Protein AF-A0A498G4R2-F1 (afdb_monomer)

Nearest PDB structures (foldseek):
  8hhl-assembly1_A  TM=4.299E-01  e=2.706E-01  Mycolicibacterium mucogenicum
  7o3x-assembly1_F-2  TM=3.877E-01  e=6.042E+00  Synechocystis sp. PCC 6803 substr. Kazusa

Sequence (122 aa):
MQEAFELWEEEYTLDALTNLSSSQIESQKAEFEAEVQALLAEHRPGRLVAERPALAQVYGKPPYTAEEWERAREQIRTEAKKVRFRFNQAAGIIAEEETNAKREWMSNLVESLPTPEINIGL

Solvent-accessible surface area (back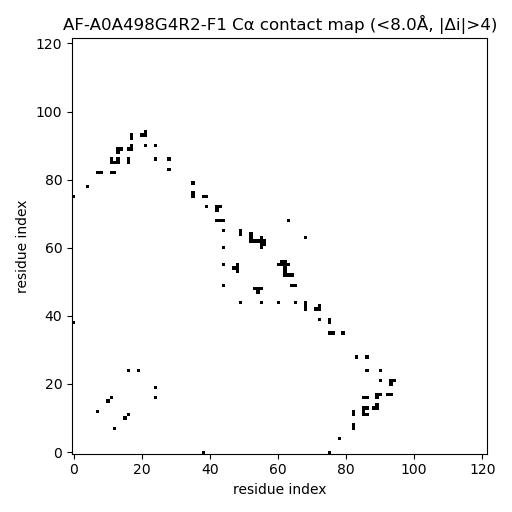bone atoms only — not comparable to full-atom values): 6938 Å² total; per-residue (Å²): 109,69,67,57,51,53,48,46,60,67,64,52,30,51,68,62,46,51,76,43,52,76,70,50,46,54,52,52,51,52,52,51,51,50,52,54,50,52,55,48,56,71,51,45,70,55,74,67,26,62,79,34,35,89,48,12,64,82,71,79,38,78,67,50,52,70,66,52,37,52,50,54,44,50,50,52,53,54,56,50,48,57,44,52,49,30,55,55,50,21,52,52,53,48,54,51,50,56,51,48,53,53,51,51,53,52,51,54,51,60,70,69,50,80,77,79,82,78,78,76,80,129

Foldseek 3Di:
DVVVLVVLCVCLALVNLLVDALVVLVVVLVVLVVVLVVQLVLLDCPPVCQVPLVCQVVVVHHSDHPVVSVVSNVVSVVSSVVSVVSSVVSSVVNVVVVVVVVVVVVVVVVVPDDDPPPPPDD

Structure (mmCIF, N/CA/C/O backbone):
data_AF-A0A498G4R2-F1
#
_entry.id   AF-A0A498G4R2-F1
#
loop_
_atom_site.group_PDB
_atom_site.id
_atom_site.type_symbol
_atom_site.label_atom_id
_atom_site.label_alt_id
_atom_site.label_comp_id
_atom_site.label_asym_id
_atom_site.label_entity_id
_atom_site.label_seq_id
_atom_site.pdbx_PDB_ins_code
_atom_site.Cartn_x
_atom_site.Cartn_y
_atom_site.Cartn_z
_atom_site.occupancy
_atom_site.B_iso_or_equiv
_atom_site.auth_seq_id
_atom_site.auth_comp_id
_atom_site.auth_asym_id
_atom_site.auth_atom_id
_atom_site.pdbx_PDB_model_num
ATOM 1 N N . MET A 1 1 ? 0.826 1.105 -15.412 1.00 88.62 1 MET A N 1
ATOM 2 C CA . MET A 1 1 ? 1.245 1.941 -14.258 1.00 88.62 1 MET A CA 1
ATOM 3 C C . MET A 1 1 ? 0.135 2.889 -13.839 1.00 88.62 1 MET A C 1
ATOM 5 O O . MET A 1 1 ? -0.316 2.757 -12.717 1.00 88.62 1 MET A O 1
ATOM 9 N N . GLN A 1 2 ? -0.320 3.797 -14.707 1.00 90.25 2 GLN A N 1
ATOM 10 C CA . GLN A 1 2 ? -1.379 4.749 -14.351 1.00 90.25 2 GLN A CA 1
ATOM 11 C C . GLN A 1 2 ? -2.694 4.058 -13.960 1.00 90.25 2 GLN A C 1
ATOM 13 O O . GLN A 1 2 ? -3.235 4.368 -12.911 1.00 90.25 2 GLN A O 1
ATOM 18 N N . GLU A 1 3 ? -3.093 3.021 -14.700 1.00 92.44 3 GLU A N 1
ATOM 19 C CA . GLU A 1 3 ? -4.228 2.153 -14.338 1.00 92.44 3 GLU A CA 1
ATOM 20 C C . GLU A 1 3 ? -4.088 1.535 -12.936 1.00 92.44 3 GLU A C 1
ATOM 22 O O . GLU A 1 3 ? -5.057 1.463 -12.195 1.00 92.44 3 GLU A O 1
ATOM 27 N N . ALA A 1 4 ? -2.876 1.128 -12.534 1.00 92.38 4 ALA A N 1
ATOM 28 C CA . ALA A 1 4 ? -2.649 0.577 -11.196 1.00 92.38 4 ALA A CA 1
ATOM 29 C C . ALA A 1 4 ? -2.818 1.649 -10.109 1.00 92.38 4 ALA A C 1
ATOM 31 O O . ALA A 1 4 ? -3.309 1.358 -9.028 1.00 92.38 4 ALA A O 1
ATOM 32 N N . PHE A 1 5 ? -2.431 2.895 -10.393 1.00 95.38 5 PHE A N 1
ATOM 33 C CA . PHE A 1 5 ? -2.622 3.999 -9.454 1.00 95.38 5 PHE A CA 1
ATOM 34 C C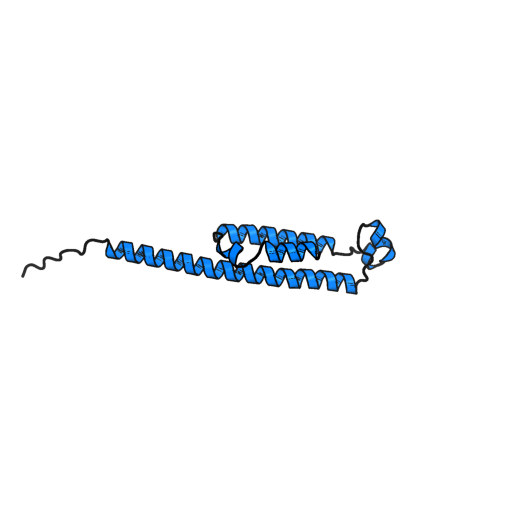 . PHE A 1 5 ? -4.096 4.376 -9.318 1.00 95.38 5 PHE A C 1
ATOM 36 O O . PHE A 1 5 ? -4.551 4.594 -8.201 1.00 95.38 5 PHE A O 1
ATOM 43 N N . GLU A 1 6 ? -4.833 4.411 -10.428 1.00 95.56 6 GLU A N 1
ATOM 44 C CA . GLU A 1 6 ? -6.281 4.650 -10.433 1.00 95.56 6 GLU A CA 1
ATOM 45 C C . GLU A 1 6 ? -7.006 3.562 -9.634 1.00 95.56 6 GLU A C 1
ATOM 47 O O . GLU A 1 6 ? -7.759 3.878 -8.715 1.00 95.56 6 GLU A O 1
ATOM 52 N N . LEU A 1 7 ? -6.670 2.292 -9.877 1.00 95.69 7 LEU A N 1
ATOM 53 C CA . LEU A 1 7 ? -7.209 1.165 -9.118 1.00 95.69 7 LEU A CA 1
ATOM 54 C C . LEU A 1 7 ? -6.925 1.303 -7.614 1.00 95.69 7 LEU A C 1
ATOM 56 O O . LEU A 1 7 ? -7.822 1.159 -6.792 1.00 95.69 7 LEU A O 1
ATOM 60 N N . TRP A 1 8 ? -5.698 1.665 -7.233 1.00 96.56 8 TRP A N 1
ATOM 61 C CA . TRP A 1 8 ? -5.357 1.886 -5.828 1.00 96.56 8 TRP A CA 1
ATOM 62 C C . TRP A 1 8 ? -6.107 3.060 -5.185 1.00 96.56 8 TRP A C 1
ATOM 64 O O . TRP A 1 8 ? -6.350 3.047 -3.975 1.00 96.56 8 TRP A O 1
ATOM 74 N N . GLU A 1 9 ? -6.424 4.106 -5.949 1.00 94.62 9 GLU A N 1
ATOM 75 C CA . GLU A 1 9 ? -7.225 5.230 -5.461 1.00 94.62 9 GLU A CA 1
ATOM 76 C C . GLU A 1 9 ? -8.697 4.861 -5.272 1.00 94.62 9 GLU A C 1
ATOM 78 O O . GLU A 1 9 ? -9.311 5.364 -4.330 1.00 94.62 9 GLU A O 1
ATOM 83 N N . GLU A 1 10 ? -9.231 3.972 -6.107 1.00 95.19 10 GLU A N 1
ATOM 84 C CA . GLU A 1 10 ? -10.612 3.490 -6.030 1.00 95.19 10 GLU A CA 1
ATOM 85 C C . GLU A 1 10 ? -10.805 2.407 -4.958 1.00 95.19 10 GLU A C 1
ATOM 87 O O . GLU A 1 10 ? -11.758 2.467 -4.180 1.00 95.19 10 GLU A O 1
ATOM 92 N N . GLU A 1 11 ? -9.898 1.433 -4.881 1.00 94.19 11 GLU A N 1
ATOM 93 C CA . GLU A 1 11 ? -10.040 0.269 -4.001 1.00 94.19 11 GLU A CA 1
ATOM 94 C C . GLU A 1 11 ? -9.633 0.574 -2.557 1.00 94.19 11 GLU A C 1
ATOM 96 O O . GLU A 1 11 ? -10.348 0.234 -1.614 1.00 94.19 11 GLU A O 1
ATOM 101 N N . TYR A 1 12 ? -8.511 1.273 -2.360 1.00 96.00 12 TYR A N 1
ATOM 102 C CA . TYR A 1 12 ? -7.957 1.540 -1.029 1.00 96.00 12 TYR A CA 1
ATOM 103 C C . TYR A 1 12 ? -8.338 2.929 -0.514 1.00 96.00 12 TYR A C 1
ATOM 105 O O . TYR A 1 12 ? -7.496 3.702 -0.031 1.00 96.00 12 TYR A O 1
ATOM 113 N N . THR A 1 13 ? -9.620 3.272 -0.631 1.00 97.12 13 THR A N 1
ATOM 114 C CA . THR A 1 13 ? -10.166 4.473 0.008 1.00 97.12 13 THR A CA 1
ATOM 115 C C . THR A 1 13 ? -10.206 4.297 1.522 1.00 97.12 13 THR A C 1
ATOM 117 O O . THR A 1 13 ? -10.309 3.185 2.035 1.00 97.12 13 THR A O 1
ATOM 120 N N . LEU A 1 14 ? -10.124 5.405 2.266 1.00 96.25 14 LEU A N 1
ATOM 121 C CA . LEU A 1 14 ? -10.215 5.339 3.727 1.00 96.25 14 LEU A CA 1
ATOM 122 C C . LEU A 1 14 ? -11.534 4.689 4.170 1.00 96.25 14 LEU A C 1
ATOM 124 O O . LEU A 1 14 ? -11.500 3.834 5.042 1.00 96.25 14 LEU A O 1
ATOM 128 N N . ASP A 1 15 ? -12.646 5.049 3.523 1.00 95.50 15 ASP A N 1
ATOM 129 C CA . ASP A 1 15 ? -13.984 4.525 3.816 1.00 95.50 15 ASP A CA 1
ATOM 130 C C . ASP A 1 15 ? -14.082 3.009 3.588 1.00 95.50 15 ASP A C 1
ATOM 132 O O . ASP A 1 15 ? -14.516 2.267 4.471 1.00 95.50 15 ASP A O 1
ATOM 136 N N . ALA A 1 16 ? -13.593 2.521 2.441 1.00 95.25 16 ALA A N 1
ATOM 137 C CA . ALA A 1 16 ? -13.551 1.089 2.158 1.00 95.25 16 ALA A CA 1
ATOM 138 C C . ALA A 1 16 ? -12.729 0.331 3.208 1.00 95.25 16 ALA A C 1
ATOM 140 O O . ALA A 1 16 ? -13.153 -0.723 3.676 1.00 95.25 16 ALA A O 1
ATOM 141 N N . LEU A 1 17 ? -11.589 0.893 3.618 1.00 96.31 17 LEU A N 1
ATOM 142 C CA . LEU A 1 17 ? -10.709 0.278 4.607 1.00 96.31 17 LEU A CA 1
ATOM 143 C C . LEU A 1 17 ? -11.299 0.298 6.022 1.00 96.31 17 LEU A C 1
ATOM 145 O O . LEU A 1 17 ? -11.136 -0.678 6.745 1.00 96.31 17 LEU A O 1
ATOM 149 N N . THR A 1 18 ? -11.998 1.361 6.428 1.00 95.50 18 THR A N 1
ATOM 150 C CA . THR A 1 18 ? -12.634 1.442 7.756 1.00 95.50 18 THR A CA 1
ATOM 151 C C . THR A 1 18 ? -13.828 0.503 7.916 1.00 95.50 18 THR A C 1
ATOM 153 O O . THR A 1 18 ? -14.195 0.182 9.038 1.00 95.50 18 THR A O 1
ATOM 156 N N . ASN A 1 19 ? -14.406 0.016 6.816 1.00 94.88 19 ASN A N 1
ATOM 157 C CA . ASN A 1 19 ? -15.476 -0.986 6.847 1.00 94.88 19 ASN A CA 1
ATOM 158 C C . ASN A 1 19 ? -14.968 -2.424 7.076 1.00 94.88 19 ASN A C 1
ATOM 160 O O . ASN A 1 19 ? -15.769 -3.356 7.179 1.00 94.88 19 ASN A O 1
ATOM 164 N N . LEU A 1 20 ? -13.650 -2.628 7.123 1.00 94.06 20 LEU A N 1
ATOM 165 C CA . LEU A 1 20 ? -13.019 -3.929 7.327 1.00 94.06 20 LEU A CA 1
ATOM 166 C C . LEU A 1 20 ? -12.685 -4.160 8.803 1.00 94.06 20 LEU A C 1
ATOM 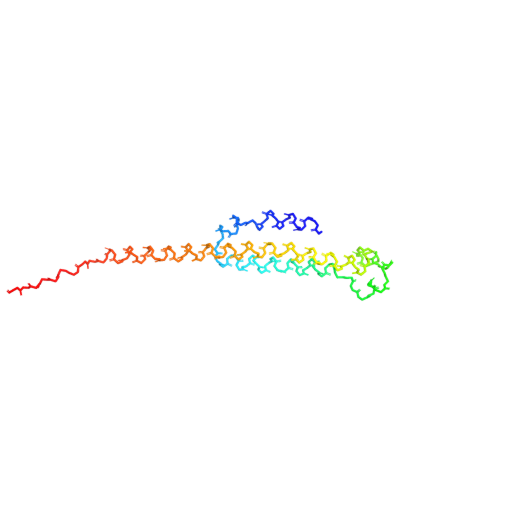168 O O . LEU A 1 20 ? -12.478 -3.226 9.569 1.00 94.06 20 LEU A O 1
ATOM 172 N N . SER A 1 21 ? -12.560 -5.424 9.206 1.00 93.94 21 SER A N 1
ATOM 173 C CA . SER A 1 21 ? -11.969 -5.760 10.503 1.00 93.94 21 SER A CA 1
ATOM 174 C C . SER A 1 21 ? -10.457 -5.511 10.518 1.00 93.94 21 SER A C 1
ATOM 176 O O . SER A 1 21 ? -9.791 -5.523 9.478 1.00 93.94 21 SER A O 1
ATOM 178 N N . SER A 1 22 ? -9.880 -5.413 11.719 1.00 92.12 22 SER A N 1
ATOM 179 C CA . SER A 1 22 ? -8.426 -5.322 11.911 1.00 92.12 22 SER A CA 1
ATOM 180 C C . SER A 1 22 ? -7.647 -6.419 11.160 1.00 92.12 22 SER A C 1
ATOM 182 O O . SER A 1 22 ? -6.646 -6.137 10.504 1.00 92.12 22 SER A O 1
ATOM 184 N N . SER A 1 23 ? -8.129 -7.668 11.176 1.00 93.12 23 SER A N 1
ATOM 185 C CA . SER A 1 23 ? -7.479 -8.779 10.463 1.00 93.12 23 SER A CA 1
ATOM 186 C C . SER A 1 23 ? -7.616 -8.686 8.940 1.00 93.12 23 SER A C 1
ATOM 188 O O . SER A 1 23 ? -6.693 -9.051 8.211 1.00 93.12 23 SER A O 1
ATOM 190 N N . GLN A 1 24 ? -8.748 -8.185 8.442 1.00 95.94 24 GLN A N 1
ATOM 191 C CA . GLN A 1 24 ? -8.962 -7.962 7.012 1.00 95.94 24 GLN A CA 1
ATOM 192 C C . GLN A 1 24 ? -8.068 -6.837 6.483 1.00 95.94 24 GLN A C 1
ATOM 194 O O . GLN A 1 24 ? -7.510 -6.975 5.395 1.00 95.94 24 GLN A O 1
ATOM 199 N N . ILE A 1 25 ? -7.863 -5.777 7.270 1.00 95.00 25 ILE A N 1
ATOM 200 C CA . ILE A 1 25 ? -6.901 -4.714 6.957 1.00 95.00 25 ILE A CA 1
ATOM 201 C C . ILE A 1 25 ? -5.490 -5.270 6.800 1.00 95.00 25 ILE A C 1
ATOM 203 O O . ILE A 1 25 ? -4.802 -4.925 5.841 1.00 95.00 25 ILE A O 1
ATOM 207 N N . GLU A 1 26 ? -5.038 -6.121 7.723 1.00 94.38 26 GLU A N 1
ATOM 208 C CA . GLU A 1 26 ? -3.698 -6.711 7.640 1.00 94.38 26 GLU A CA 1
ATOM 209 C C . GLU A 1 26 ? -3.535 -7.577 6.386 1.00 94.38 26 GLU A C 1
ATOM 211 O O . GLU A 1 26 ? -2.516 -7.470 5.700 1.00 94.38 26 GLU A O 1
ATOM 216 N N . SER A 1 27 ? -4.552 -8.380 6.056 1.00 96.56 27 SER A N 1
ATOM 217 C CA . SER A 1 27 ? -4.559 -9.203 4.841 1.00 96.56 27 SER A CA 1
ATOM 218 C C . SER A 1 27 ? -4.493 -8.345 3.578 1.00 96.56 27 SER A C 1
ATOM 220 O O . SER A 1 27 ? -3.600 -8.541 2.755 1.00 96.56 27 SER A O 1
ATOM 222 N N . GLN A 1 28 ? -5.372 -7.346 3.446 1.00 96.19 28 GLN A N 1
ATOM 223 C CA . GLN A 1 28 ? -5.371 -6.459 2.279 1.00 96.19 28 GLN A CA 1
ATOM 224 C C . GLN A 1 28 ? -4.083 -5.649 2.165 1.00 96.19 28 GLN A C 1
ATOM 226 O O . GLN A 1 28 ? -3.572 -5.444 1.069 1.00 96.19 28 GLN A O 1
ATOM 231 N N . LYS A 1 29 ? -3.511 -5.213 3.290 1.00 96.88 29 LYS A N 1
ATOM 232 C CA . LYS A 1 29 ? -2.218 -4.529 3.287 1.00 96.88 29 LYS A CA 1
ATOM 233 C C . LYS A 1 29 ? -1.116 -5.440 2.746 1.00 96.88 29 LYS A C 1
ATOM 235 O O . LYS A 1 29 ? -0.254 -4.965 2.014 1.00 96.88 29 LYS A O 1
ATOM 240 N N . ALA A 1 30 ? -1.125 -6.728 3.087 1.00 97.38 30 ALA A N 1
ATOM 241 C CA . ALA A 1 30 ? -0.153 -7.683 2.560 1.00 97.38 30 ALA A CA 1
ATOM 242 C C . ALA A 1 30 ? -0.321 -7.911 1.046 1.00 97.38 30 ALA A C 1
ATOM 244 O O . ALA A 1 30 ? 0.680 -7.944 0.328 1.00 97.38 30 ALA A O 1
ATOM 245 N N . GLU A 1 31 ? -1.561 -8.022 0.565 1.00 96.69 31 GLU A N 1
ATOM 246 C CA . GLU A 1 31 ? -1.885 -8.124 -0.866 1.00 96.69 31 GLU A CA 1
ATOM 247 C C . GLU A 1 31 ? -1.411 -6.883 -1.631 1.00 96.69 31 GLU A C 1
ATOM 249 O O . GLU A 1 31 ? -0.632 -6.996 -2.579 1.00 96.69 31 GLU A O 1
ATOM 254 N N . PHE A 1 32 ? -1.752 -5.696 -1.130 1.00 97.81 32 PHE A N 1
ATOM 255 C CA . PHE A 1 32 ? -1.301 -4.424 -1.678 1.00 97.81 32 PHE A CA 1
ATOM 256 C C . PHE A 1 32 ? 0.233 -4.325 -1.756 1.00 97.81 32 PHE A C 1
ATOM 258 O O . PHE A 1 32 ? 0.799 -3.917 -2.770 1.00 97.81 32 PHE A O 1
ATOM 265 N N . GLU A 1 33 ? 0.957 -4.724 -0.705 1.00 97.94 33 GLU A N 1
ATOM 266 C CA . GLU A 1 33 ? 2.424 -4.717 -0.740 1.00 97.94 33 GLU A CA 1
ATOM 267 C C . GLU A 1 33 ? 2.982 -5.684 -1.795 1.00 97.94 33 GLU A C 1
ATOM 269 O O . GLU A 1 33 ? 3.994 -5.376 -2.432 1.00 97.94 33 GLU A O 1
ATOM 274 N N . ALA A 1 34 ? 2.329 -6.826 -2.024 1.00 97.19 34 ALA A N 1
ATOM 275 C CA . ALA A 1 34 ? 2.712 -7.748 -3.088 1.00 97.19 34 ALA A CA 1
ATOM 276 C C . ALA A 1 34 ? 2.517 -7.121 -4.480 1.00 97.19 34 ALA A C 1
ATOM 278 O O . ALA A 1 34 ? 3.413 -7.231 -5.323 1.00 97.19 34 ALA A O 1
ATOM 279 N N . GLU A 1 35 ? 1.417 -6.397 -4.704 1.00 96.44 35 GLU A N 1
ATOM 280 C CA . GLU A 1 35 ? 1.177 -5.642 -5.942 1.00 96.44 35 GLU A CA 1
ATOM 281 C C . GLU A 1 35 ? 2.237 -4.565 -6.175 1.00 96.44 35 GLU A C 1
ATOM 283 O O . GLU A 1 35 ? 2.802 -4.464 -7.268 1.00 96.44 35 GLU A O 1
ATOM 288 N N . VAL A 1 36 ? 2.583 -3.798 -5.135 1.00 97.19 36 VAL A N 1
ATOM 289 C CA . VAL A 1 36 ? 3.648 -2.788 -5.203 1.00 97.19 36 VAL A CA 1
ATOM 290 C C . VAL A 1 36 ? 4.976 -3.431 -5.609 1.00 97.19 36 VAL A C 1
ATOM 292 O O . VAL A 1 36 ? 5.688 -2.895 -6.463 1.00 97.19 36 VAL A O 1
ATOM 295 N N . GLN A 1 37 ? 5.330 -4.584 -5.029 1.00 96.06 37 GLN A N 1
ATOM 296 C CA . GLN A 1 37 ? 6.561 -5.293 -5.393 1.00 96.06 37 GLN A CA 1
ATOM 297 C C . GLN A 1 37 ? 6.528 -5.816 -6.829 1.00 96.06 37 GLN A C 1
ATOM 299 O O . GLN A 1 37 ? 7.534 -5.700 -7.537 1.00 96.06 37 GLN A O 1
ATOM 304 N N . ALA A 1 38 ? 5.393 -6.353 -7.279 1.00 94.12 38 ALA A N 1
ATOM 305 C CA . ALA A 1 38 ? 5.221 -6.809 -8.652 1.00 94.12 38 ALA A CA 1
ATOM 306 C C . ALA A 1 38 ? 5.402 -5.648 -9.644 1.00 94.12 38 ALA A C 1
ATOM 308 O O . ALA A 1 38 ? 6.203 -5.751 -10.579 1.00 94.12 38 ALA A O 1
ATOM 309 N N . LEU A 1 39 ? 4.765 -4.505 -9.378 1.00 94.00 39 LEU A N 1
ATOM 310 C CA . LEU A 1 39 ? 4.862 -3.316 -10.220 1.00 94.00 39 LEU A CA 1
ATOM 311 C C . LEU A 1 39 ? 6.290 -2.745 -10.241 1.00 94.00 39 LEU A C 1
ATOM 313 O O . LEU A 1 39 ? 6.805 -2.375 -11.298 1.00 94.00 39 LEU A O 1
ATOM 317 N N . LEU A 1 40 ? 6.988 -2.729 -9.100 1.00 93.38 40 LEU A N 1
ATOM 318 C CA . LEU A 1 40 ? 8.401 -2.332 -9.030 1.00 93.38 40 LEU A CA 1
ATOM 319 C C . LEU A 1 40 ? 9.327 -3.291 -9.792 1.00 93.38 40 LEU A C 1
ATOM 321 O O . LEU A 1 40 ? 10.327 -2.847 -10.362 1.00 93.38 40 LEU A O 1
ATOM 325 N N . ALA A 1 41 ? 9.032 -4.591 -9.789 1.00 89.81 41 ALA A N 1
ATOM 326 C CA . ALA A 1 41 ? 9.804 -5.590 -10.522 1.00 89.81 41 ALA A CA 1
ATOM 327 C C . ALA A 1 41 ? 9.612 -5.452 -12.040 1.00 89.81 41 ALA A C 1
ATOM 329 O O . ALA A 1 41 ? 10.589 -5.517 -12.796 1.00 89.81 41 ALA A O 1
ATOM 330 N N . GLU A 1 42 ? 8.384 -5.185 -12.485 1.00 87.44 42 GLU A N 1
ATOM 331 C CA . GLU A 1 42 ? 8.083 -4.847 -13.876 1.00 87.44 42 GLU A CA 1
ATOM 332 C C . GLU A 1 42 ? 8.878 -3.608 -14.316 1.00 87.44 42 GLU A C 1
ATOM 334 O O . GLU A 1 42 ? 9.527 -3.617 -15.369 1.00 87.44 42 GLU A O 1
ATOM 339 N N . HIS A 1 43 ? 8.956 -2.605 -13.435 1.00 87.50 43 HIS A N 1
ATOM 340 C CA . HIS A 1 43 ? 9.662 -1.345 -13.669 1.00 87.50 43 HIS A CA 1
ATOM 341 C C . HIS A 1 43 ? 11.150 -1.369 -13.288 1.00 87.50 43 HIS A C 1
ATOM 343 O O . HIS A 1 43 ? 11.781 -0.335 -13.059 1.00 87.50 43 HIS A O 1
ATOM 349 N N . ARG A 1 44 ? 11.745 -2.564 -13.242 1.00 84.31 44 ARG A N 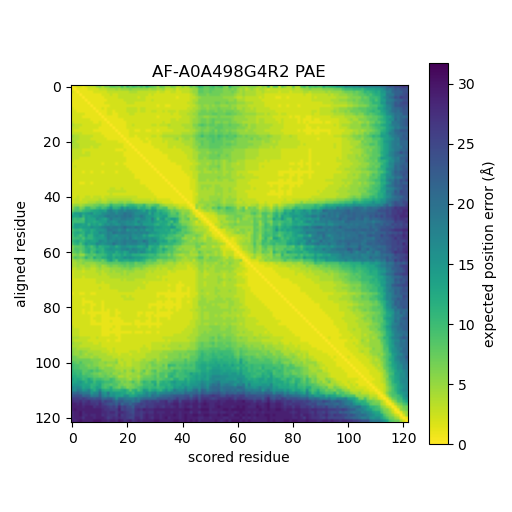1
ATOM 350 C CA . ARG A 1 44 ? 13.189 -2.748 -13.102 1.00 84.31 44 ARG A CA 1
ATOM 351 C C . ARG A 1 44 ? 13.800 -3.004 -14.483 1.00 84.31 44 ARG A C 1
ATOM 353 O O . ARG A 1 44 ? 13.438 -4.006 -15.096 1.00 84.31 44 ARG A O 1
ATOM 360 N N . PRO A 1 45 ? 14.765 -2.204 -14.969 1.00 73.75 45 PRO A N 1
ATOM 361 C CA . PRO A 1 45 ? 15.352 -2.414 -16.296 1.00 73.75 45 PRO A CA 1
ATOM 362 C C . PRO A 1 45 ? 15.989 -3.804 -16.453 1.00 73.75 45 PRO A C 1
ATOM 364 O O . PRO A 1 45 ? 15.884 -4.435 -17.498 1.00 73.75 45 PRO A O 1
ATOM 367 N N . GLY A 1 46 ? 16.619 -4.325 -15.396 1.00 74.00 46 GLY A N 1
ATOM 368 C CA . GLY A 1 46 ? 17.541 -5.457 -15.520 1.00 74.00 46 GLY A CA 1
ATOM 369 C C . GLY A 1 46 ? 18.876 -5.004 -16.126 1.00 74.00 46 GLY A C 1
ATOM 370 O O . GLY A 1 46 ? 18.953 -3.971 -16.789 1.00 74.00 46 GLY A O 1
ATOM 371 N N . ARG A 1 47 ? 19.963 -5.745 -15.865 1.00 71.25 47 ARG A N 1
ATOM 372 C CA . ARG A 1 47 ? 21.328 -5.266 -16.167 1.00 71.25 47 ARG A CA 1
ATOM 373 C C . ARG A 1 47 ? 21.541 -4.966 -17.658 1.00 71.25 47 ARG A C 1
ATOM 375 O O . ARG A 1 47 ? 22.087 -3.928 -18.003 1.00 71.25 47 ARG A O 1
ATOM 382 N N . LEU A 1 48 ? 21.048 -5.843 -18.534 1.00 67.38 48 LEU A N 1
ATOM 383 C CA . LEU A 1 48 ? 21.238 -5.731 -19.985 1.00 67.38 48 LEU A CA 1
ATOM 384 C C . LEU A 1 48 ? 20.474 -4.558 -20.615 1.00 67.38 48 LEU A C 1
ATOM 386 O O 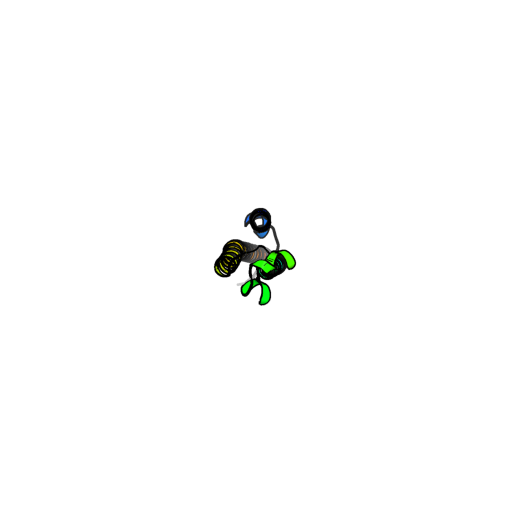. LEU A 1 48 ? 21.010 -3.902 -21.503 1.00 67.38 48 LEU A O 1
ATOM 390 N N . VAL A 1 49 ? 19.251 -4.272 -20.159 1.00 73.81 49 VAL A N 1
ATOM 391 C CA . VAL A 1 49 ? 18.453 -3.147 -20.678 1.00 73.81 49 VAL A CA 1
ATOM 392 C C . VAL A 1 49 ? 18.980 -1.816 -20.146 1.00 73.81 49 VAL A C 1
ATOM 394 O O . VAL A 1 49 ? 19.015 -0.843 -20.890 1.00 73.81 49 VAL A O 1
ATOM 397 N N . ALA A 1 50 ? 19.461 -1.781 -18.897 1.00 70.56 50 ALA A N 1
ATOM 398 C CA . ALA A 1 50 ? 20.089 -0.588 -18.329 1.00 70.56 50 ALA A CA 1
ATOM 399 C C . ALA A 1 50 ? 21.361 -0.177 -19.095 1.00 70.56 50 ALA A C 1
ATOM 401 O O . ALA A 1 50 ? 21.590 1.007 -19.317 1.00 70.56 50 ALA A O 1
ATOM 402 N N . GLU A 1 51 ? 22.173 -1.151 -19.522 1.00 71.75 51 GLU A N 1
ATOM 403 C CA . GLU A 1 51 ? 23.404 -0.911 -20.292 1.00 71.75 51 GLU A CA 1
ATOM 404 C C . GLU A 1 51 ? 23.135 -0.658 -21.785 1.00 71.75 51 GLU A C 1
ATOM 406 O O . GLU A 1 51 ? 23.957 -0.047 -22.470 1.00 71.75 51 GLU A O 1
ATOM 411 N N . ARG A 1 52 ? 22.006 -1.148 -22.317 1.00 76.06 52 ARG A N 1
ATOM 412 C CA . ARG A 1 52 ? 21.638 -1.045 -23.737 1.00 76.06 52 ARG A CA 1
ATOM 413 C C . ARG A 1 52 ? 20.127 -0.813 -23.896 1.00 76.06 52 ARG A C 1
ATOM 415 O O . ARG A 1 52 ? 19.405 -1.761 -24.215 1.00 76.06 52 ARG A O 1
ATOM 422 N N . PRO A 1 53 ? 19.641 0.436 -23.762 1.00 72.38 53 PRO A N 1
ATOM 423 C CA . PRO A 1 53 ? 18.212 0.766 -23.847 1.00 72.38 53 PRO A CA 1
ATOM 424 C C . PRO A 1 53 ? 17.542 0.322 -25.154 1.00 72.38 53 PRO A C 1
ATOM 426 O O . PRO A 1 53 ? 16.373 -0.050 -25.160 1.00 72.38 53 PRO A O 1
ATOM 429 N N . ALA A 1 54 ? 18.302 0.260 -26.254 1.00 76.44 54 ALA A N 1
ATOM 430 C CA . ALA A 1 54 ? 17.833 -0.252 -27.543 1.00 76.44 54 ALA A CA 1
ATOM 431 C C . ALA A 1 54 ? 17.349 -1.717 -27.493 1.00 76.44 54 ALA A C 1
ATOM 433 O O . ALA A 1 54 ? 16.601 -2.146 -28.365 1.00 76.44 54 ALA A O 1
ATOM 434 N N . LEU A 1 55 ? 17.755 -2.492 -26.479 1.00 78.25 55 LEU A N 1
ATOM 435 C CA . LEU A 1 55 ? 17.301 -3.868 -26.281 1.00 78.25 55 LEU A CA 1
ATOM 436 C C . LEU A 1 55 ? 16.003 -3.966 -25.471 1.00 78.25 55 LEU A C 1
ATOM 438 O O . LEU A 1 55 ? 15.450 -5.057 -25.389 1.00 78.25 55 LEU A O 1
ATOM 442 N N . ALA A 1 56 ? 15.490 -2.876 -24.889 1.00 77.56 56 ALA A N 1
ATOM 443 C CA . ALA A 1 56 ? 14.306 -2.912 -24.025 1.00 77.56 56 ALA A CA 1
ATOM 444 C C . ALA A 1 56 ? 13.094 -3.563 -24.709 1.00 77.56 56 ALA A C 1
ATOM 446 O O . ALA A 1 56 ? 12.427 -4.412 -24.118 1.00 77.56 56 ALA A O 1
ATOM 447 N N . GLN A 1 57 ? 12.891 -3.247 -25.991 1.00 74.44 57 GLN A N 1
ATOM 448 C CA . GLN A 1 57 ? 11.791 -3.766 -26.803 1.00 74.44 57 GLN A CA 1
ATOM 449 C C . GLN A 1 57 ? 11.837 -5.297 -26.957 1.00 74.44 57 GLN A C 1
ATOM 451 O O . GLN A 1 57 ? 10.796 -5.945 -26.950 1.00 74.44 57 GLN A O 1
ATOM 456 N N . VAL A 1 58 ? 13.039 -5.886 -27.015 1.00 79.62 58 VAL A N 1
ATOM 457 C CA . VAL A 1 58 ? 13.242 -7.347 -27.092 1.00 79.62 58 VAL A CA 1
ATOM 458 C C . VAL A 1 58 ? 12.816 -8.041 -25.795 1.00 79.62 58 VAL A C 1
ATOM 460 O O . VAL A 1 58 ? 12.375 -9.184 -25.820 1.00 79.62 58 VAL A O 1
ATOM 463 N N . TYR A 1 59 ? 12.913 -7.342 -24.663 1.00 76.56 59 TYR A N 1
ATOM 464 C CA . TYR A 1 59 ? 12.552 -7.855 -23.339 1.00 76.56 59 TYR A CA 1
ATOM 465 C C . TYR A 1 59 ? 11.158 -7.406 -22.877 1.00 76.56 59 TYR A C 1
ATOM 467 O O . TYR A 1 59 ? 10.848 -7.531 -21.694 1.00 76.56 59 TYR A O 1
ATOM 475 N N . GLY A 1 60 ? 10.334 -6.860 -23.781 1.00 76.88 60 GLY A N 1
ATOM 476 C CA . GLY A 1 60 ? 8.993 -6.372 -23.447 1.00 76.88 60 GLY A CA 1
ATOM 477 C C . GLY A 1 60 ? 8.998 -5.209 -22.453 1.00 76.88 60 GLY A C 1
ATOM 478 O O . GLY A 1 60 ? 8.035 -5.027 -21.716 1.00 76.88 60 GLY A O 1
ATOM 479 N N . LYS A 1 61 ? 10.092 -4.442 -22.394 1.00 78.56 61 LYS A N 1
ATOM 480 C CA . LYS A 1 61 ? 10.250 -3.301 -21.490 1.00 78.56 61 LYS A CA 1
ATOM 481 C C . LYS A 1 61 ? 10.221 -1.983 -22.263 1.00 78.56 61 LYS A C 1
ATOM 483 O O . LYS A 1 61 ? 10.697 -1.930 -23.400 1.00 78.56 61 LYS A O 1
ATOM 488 N N . PRO A 1 62 ? 9.712 -0.899 -21.655 1.00 77.69 62 PRO A N 1
ATOM 489 C CA . PRO A 1 62 ? 9.828 0.426 -22.240 1.00 77.69 62 PRO A CA 1
ATOM 490 C C . PRO A 1 62 ? 11.308 0.808 -22.433 1.00 77.69 62 PRO A C 1
ATOM 492 O O . PRO A 1 62 ? 12.139 0.485 -21.578 1.00 77.69 62 PRO A O 1
ATOM 495 N N . PRO A 1 63 ? 11.663 1.499 -23.532 1.00 79.31 63 PRO A N 1
ATOM 496 C CA . PRO A 1 63 ? 13.031 1.927 -23.832 1.00 79.31 63 PRO A CA 1
ATOM 497 C C . PRO A 1 63 ? 13.444 3.151 -23.003 1.00 79.31 63 PRO A C 1
ATOM 499 O O . PRO A 1 63 ? 13.982 4.120 -23.528 1.00 79.31 63 PRO A O 1
ATOM 502 N N . TYR A 1 64 ? 13.173 3.110 -21.701 1.00 81.38 64 TYR A N 1
ATOM 503 C CA . TYR A 1 64 ? 13.540 4.158 -20.764 1.00 81.38 64 TYR A CA 1
ATOM 504 C C . TYR A 1 64 ? 15.056 4.225 -20.578 1.00 81.38 64 TYR A C 1
ATOM 506 O O . TYR A 1 64 ? 15.763 3.211 -20.514 1.00 81.38 64 TYR A O 1
ATOM 514 N N . THR A 1 65 ? 15.542 5.447 -20.427 1.00 83.94 65 THR A N 1
ATOM 515 C CA . THR A 1 65 ? 16.851 5.762 -19.861 1.00 83.94 65 THR A CA 1
ATOM 516 C C . THR A 1 65 ? 16.916 5.360 -18.385 1.00 83.94 65 THR A C 1
ATOM 518 O O . THR A 1 65 ? 15.897 5.160 -17.723 1.00 83.94 65 THR A O 1
ATOM 521 N N . ALA A 1 66 ? 18.126 5.259 -17.829 1.00 83.25 66 ALA A N 1
ATOM 522 C CA . ALA A 1 66 ? 18.312 4.953 -16.408 1.00 83.25 66 ALA A CA 1
ATOM 523 C C . ALA A 1 66 ? 17.579 5.945 -15.483 1.00 83.25 66 ALA A C 1
ATOM 525 O O . ALA A 1 66 ? 17.038 5.542 -14.455 1.00 83.25 66 ALA A O 1
ATOM 526 N N . GLU A 1 67 ? 17.527 7.223 -15.866 1.00 86.25 67 GLU A N 1
ATOM 527 C CA . GLU A 1 67 ? 16.822 8.253 -15.106 1.00 86.25 67 GLU A CA 1
ATOM 528 C C . GLU A 1 67 ? 15.301 8.063 -15.164 1.00 86.25 67 GLU A C 1
ATOM 530 O O . GLU A 1 67 ? 14.630 8.144 -14.140 1.00 86.25 67 GLU A O 1
ATOM 535 N N . GLU A 1 68 ? 14.749 7.749 -16.336 1.00 88.31 68 GLU A N 1
ATOM 536 C CA . GLU A 1 68 ? 13.317 7.467 -16.500 1.00 88.31 68 GLU A CA 1
ATOM 537 C C . GLU A 1 68 ? 12.883 6.214 -15.730 1.00 88.31 68 GLU A C 1
ATOM 539 O O . GLU A 1 68 ? 11.819 6.219 -15.112 1.00 88.31 68 GLU A O 1
ATOM 544 N N . TRP A 1 69 ? 13.725 5.177 -15.680 1.00 88.38 69 TRP A N 1
ATOM 545 C CA . TRP A 1 69 ? 13.486 4.009 -14.829 1.00 88.38 69 TRP A CA 1
ATOM 546 C C . TRP A 1 69 ? 13.418 4.372 -13.348 1.00 88.38 69 TRP A C 1
ATOM 548 O O . TRP A 1 69 ? 12.525 3.900 -12.643 1.00 88.38 69 TRP A O 1
ATOM 558 N N . GLU A 1 70 ? 14.342 5.200 -12.857 1.00 89.94 70 GLU A N 1
ATOM 559 C CA . GLU A 1 70 ? 14.304 5.597 -11.450 1.00 89.94 70 GLU A CA 1
ATOM 560 C C . GLU A 1 70 ? 13.106 6.504 -11.158 1.00 89.94 70 GLU A C 1
ATOM 562 O O . GLU A 1 70 ? 12.430 6.293 -10.155 1.00 89.94 70 GLU A O 1
ATOM 567 N N . ARG A 1 71 ? 12.765 7.433 -12.062 1.00 92.44 71 ARG A N 1
ATOM 568 C CA . ARG A 1 71 ? 11.557 8.265 -11.931 1.00 92.44 71 ARG A CA 1
ATOM 569 C C . ARG A 1 71 ? 10.286 7.420 -11.866 1.00 92.44 71 ARG A C 1
ATOM 571 O O . ARG A 1 71 ? 9.460 7.653 -10.990 1.00 92.44 71 ARG A O 1
ATOM 578 N N . ALA A 1 72 ? 10.148 6.418 -12.734 1.00 91.62 72 ALA A N 1
ATOM 579 C CA . ALA A 1 72 ? 9.019 5.487 -12.720 1.00 91.62 72 ALA A CA 1
ATOM 580 C C . ALA A 1 72 ? 8.895 4.760 -11.371 1.00 91.62 72 ALA A C 1
ATOM 582 O O . ALA A 1 72 ? 7.815 4.669 -10.789 1.00 91.62 72 ALA A O 1
ATOM 583 N N . ARG A 1 73 ? 10.015 4.271 -10.831 1.00 94.00 73 ARG A N 1
ATOM 584 C CA . ARG A 1 73 ? 10.036 3.595 -9.525 1.00 94.00 73 ARG A CA 1
ATOM 585 C C . ARG A 1 73 ? 9.714 4.543 -8.379 1.00 94.00 73 ARG A C 1
ATOM 587 O O . ARG A 1 73 ? 9.035 4.143 -7.436 1.00 94.00 73 ARG A O 1
ATOM 594 N N . GLU A 1 74 ? 10.185 5.780 -8.457 1.00 96.00 74 GLU A N 1
ATOM 595 C CA . GLU A 1 74 ? 9.898 6.795 -7.451 1.00 96.00 74 GLU A CA 1
ATOM 596 C C . GLU A 1 74 ? 8.419 7.189 -7.440 1.00 96.00 74 GLU A C 1
ATOM 598 O O . GLU A 1 74 ? 7.822 7.307 -6.369 1.00 96.00 74 GLU A O 1
ATOM 603 N N . GLN A 1 75 ? 7.793 7.291 -8.615 1.00 96.44 75 GLN A N 1
ATOM 604 C CA . GLN A 1 75 ? 6.345 7.472 -8.737 1.00 96.44 75 GLN A CA 1
ATOM 605 C C . GLN A 1 75 ? 5.579 6.318 -8.079 1.00 96.44 75 GLN A C 1
ATOM 607 O O . GLN A 1 75 ? 4.731 6.573 -7.228 1.00 96.44 75 GLN A O 1
ATOM 612 N N . ILE A 1 76 ? 5.943 5.059 -8.365 1.00 96.38 76 ILE A N 1
ATOM 613 C CA . ILE A 1 76 ? 5.315 3.884 -7.730 1.00 96.38 76 ILE A CA 1
ATOM 614 C C . ILE A 1 76 ? 5.421 3.960 -6.202 1.00 96.38 76 ILE A C 1
ATOM 616 O O . ILE A 1 76 ? 4.434 3.768 -5.495 1.00 96.38 76 ILE A O 1
ATOM 620 N N . ARG A 1 77 ? 6.609 4.274 -5.667 1.00 97.19 77 ARG A N 1
ATOM 621 C CA . ARG A 1 77 ? 6.810 4.418 -4.214 1.00 97.19 77 ARG A CA 1
ATOM 622 C C . ARG A 1 77 ? 5.977 5.550 -3.619 1.00 97.19 77 ARG A C 1
ATOM 624 O O . ARG A 1 77 ? 5.481 5.407 -2.501 1.00 97.19 77 ARG A O 1
ATOM 631 N N . THR A 1 78 ? 5.863 6.662 -4.339 1.00 97.81 78 THR A N 1
ATOM 632 C CA . THR A 1 78 ? 5.126 7.849 -3.899 1.00 97.81 78 THR A CA 1
ATOM 633 C C . THR A 1 78 ? 3.638 7.560 -3.801 1.00 97.81 78 THR A C 1
ATOM 635 O O . THR A 1 78 ? 3.042 7.816 -2.755 1.00 97.81 78 THR A O 1
ATOM 638 N N . GLU A 1 79 ? 3.058 6.955 -4.835 1.00 97.56 79 GLU A N 1
ATOM 639 C CA . GLU A 1 79 ? 1.648 6.563 -4.824 1.00 97.56 79 GLU A CA 1
ATOM 640 C C . GLU A 1 79 ? 1.382 5.492 -3.767 1.00 97.56 79 GLU A C 1
ATOM 642 O O . GLU A 1 79 ? 0.483 5.641 -2.936 1.00 97.56 79 GLU A O 1
ATOM 647 N N . ALA A 1 80 ? 2.261 4.492 -3.662 1.00 97.75 80 ALA A N 1
ATOM 648 C CA . ALA A 1 80 ? 2.115 3.463 -2.645 1.00 97.75 80 ALA A CA 1
ATOM 649 C C . ALA A 1 80 ? 2.165 4.022 -1.213 1.00 97.75 80 ALA A C 1
ATOM 651 O O . ALA A 1 80 ? 1.498 3.523 -0.306 1.00 97.75 80 ALA A O 1
ATOM 652 N N . LYS A 1 81 ? 2.934 5.093 -0.980 1.00 98.19 81 LYS A N 1
ATOM 653 C CA . LYS A 1 81 ? 2.989 5.767 0.322 1.00 98.19 81 LYS A CA 1
ATOM 654 C C . LYS A 1 81 ? 1.648 6.397 0.706 1.00 98.19 81 LYS A C 1
ATOM 656 O O . LYS A 1 81 ? 1.306 6.364 1.888 1.00 98.19 81 LYS A O 1
ATOM 661 N N . LYS A 1 82 ? 0.891 6.941 -0.253 1.00 97.81 82 LYS A N 1
ATOM 662 C CA . LYS A 1 82 ? -0.449 7.494 0.007 1.00 97.81 82 LYS A CA 1
ATOM 663 C C . LYS A 1 82 ? -1.404 6.398 0.473 1.00 97.81 82 LYS A C 1
ATOM 665 O O . LYS A 1 82 ? -2.082 6.568 1.482 1.00 97.81 82 LYS A O 1
ATOM 670 N N . VAL A 1 83 ? -1.390 5.251 -0.201 1.00 97.69 83 VAL A N 1
ATOM 671 C CA . VAL A 1 83 ? -2.219 4.091 0.157 1.00 97.69 83 VAL A CA 1
ATOM 672 C C . VAL A 1 83 ? -1.846 3.546 1.540 1.00 97.69 83 VAL A C 1
ATOM 674 O O . VAL A 1 83 ? -2.709 3.393 2.401 1.00 97.69 83 VAL A O 1
ATOM 677 N N . ARG A 1 84 ? -0.548 3.365 1.826 1.00 98.06 84 ARG A N 1
ATOM 678 C CA . ARG A 1 84 ? -0.061 2.957 3.163 1.00 98.06 84 ARG A CA 1
ATOM 679 C C . ARG A 1 84 ? -0.534 3.888 4.274 1.00 98.06 84 ARG A C 1
ATOM 681 O O . ARG A 1 84 ? -0.824 3.433 5.378 1.00 98.06 84 ARG A O 1
ATOM 688 N N . PHE A 1 85 ? -0.575 5.190 4.001 1.00 98.06 85 PHE A N 1
ATOM 689 C CA . PHE A 1 85 ? -1.076 6.163 4.960 1.00 98.06 85 PHE A CA 1
ATOM 690 C C . PHE A 1 85 ? -2.563 5.937 5.266 1.00 98.06 85 PHE A C 1
ATOM 692 O O . PHE A 1 85 ? -2.923 5.923 6.440 1.00 98.06 85 PHE A O 1
ATOM 699 N N . ARG A 1 86 ? -3.393 5.660 4.251 1.00 98.00 86 ARG A N 1
ATOM 700 C CA . ARG A 1 86 ? -4.816 5.321 4.436 1.00 98.00 86 ARG A CA 1
ATOM 701 C C . ARG A 1 86 ? -4.998 4.033 5.241 1.00 98.00 86 ARG A C 1
ATOM 703 O O . ARG A 1 86 ? -5.773 4.036 6.187 1.00 98.00 86 ARG A O 1
ATOM 710 N N . PHE A 1 87 ? -4.215 2.986 4.963 1.00 98.00 87 PHE A N 1
ATOM 711 C CA . PHE A 1 87 ? -4.204 1.764 5.783 1.00 98.00 87 PHE A CA 1
ATOM 712 C C . PHE A 1 87 ? -3.902 2.048 7.258 1.00 98.00 87 PHE A C 1
ATOM 714 O O . PHE A 1 87 ? -4.581 1.534 8.142 1.00 98.00 87 PHE A O 1
ATOM 721 N N . ASN A 1 88 ? -2.893 2.877 7.539 1.00 97.19 88 ASN A N 1
ATOM 722 C CA . ASN A 1 88 ? -2.543 3.223 8.917 1.00 97.19 88 ASN A CA 1
ATOM 723 C C . ASN A 1 88 ? -3.644 4.053 9.599 1.00 97.19 88 ASN A C 1
ATOM 725 O O . ASN A 1 88 ? -3.888 3.866 10.788 1.00 97.19 88 ASN A O 1
ATOM 729 N N . GLN A 1 89 ? -4.302 4.957 8.865 1.00 97.06 89 GLN A N 1
ATOM 730 C CA . GLN A 1 89 ? -5.442 5.716 9.384 1.00 97.06 89 GLN A CA 1
ATOM 731 C C . GLN A 1 89 ? -6.629 4.802 9.701 1.00 97.06 89 GLN A C 1
ATOM 733 O O . GLN A 1 89 ? -7.147 4.869 10.812 1.00 97.06 89 GLN A O 1
ATOM 738 N N . ALA A 1 90 ? -7.011 3.925 8.770 1.00 97.31 90 ALA A N 1
ATOM 739 C CA . ALA A 1 90 ? -8.110 2.982 8.958 1.00 97.31 90 ALA A CA 1
ATOM 740 C C . ALA A 1 90 ? -7.872 2.070 10.169 1.00 97.31 90 ALA A C 1
ATOM 742 O O . ALA A 1 90 ? -8.732 1.967 11.039 1.00 97.31 90 ALA A O 1
ATOM 743 N N . ALA A 1 91 ? -6.669 1.497 10.287 1.00 95.44 91 ALA A N 1
ATOM 744 C CA . ALA A 1 91 ? -6.295 0.675 11.436 1.00 95.44 91 ALA A CA 1
ATOM 745 C C . ALA A 1 91 ? -6.399 1.438 12.770 1.00 95.44 91 ALA A C 1
ATOM 747 O O . ALA A 1 91 ? -6.824 0.873 13.773 1.00 95.44 91 ALA A O 1
ATOM 748 N N . GLY A 1 92 ? -6.027 2.724 12.786 1.00 95.06 92 GLY A N 1
ATOM 749 C CA . GLY A 1 92 ? -6.167 3.577 13.966 1.00 95.06 92 GLY A CA 1
ATOM 750 C C . GLY A 1 92 ? -7.625 3.810 14.366 1.00 95.06 92 GLY A C 1
ATOM 751 O O . GLY A 1 92 ? -7.949 3.686 15.544 1.00 95.06 92 GLY A O 1
ATOM 752 N N . ILE A 1 93 ? -8.494 4.096 13.390 1.00 95.62 93 ILE A N 1
ATOM 753 C CA . ILE A 1 93 ? -9.935 4.306 13.604 1.00 95.62 93 ILE A CA 1
ATOM 754 C C . ILE A 1 93 ? -10.578 3.035 14.168 1.00 95.62 93 ILE A C 1
ATOM 756 O O . ILE A 1 93 ? -11.206 3.080 15.222 1.00 95.62 93 ILE A O 1
ATOM 760 N N . ILE A 1 94 ? -10.346 1.886 13.531 1.00 93.31 94 ILE A N 1
ATOM 761 C CA . ILE A 1 94 ? -10.918 0.605 13.967 1.00 93.31 94 ILE A CA 1
ATOM 762 C C . ILE A 1 94 ? -10.426 0.221 15.364 1.00 93.31 94 ILE A C 1
ATOM 764 O O . ILE A 1 94 ? -11.218 -0.200 16.203 1.00 93.31 94 ILE A O 1
ATOM 768 N N . ALA A 1 95 ? -9.139 0.412 15.665 1.00 93.12 95 ALA A N 1
ATOM 769 C CA . ALA A 1 95 ? -8.611 0.126 16.997 1.00 93.12 95 ALA A CA 1
ATOM 770 C C . ALA A 1 95 ? -9.266 0.997 18.088 1.00 93.12 95 ALA A C 1
ATOM 772 O O . ALA A 1 95 ? -9.489 0.534 19.214 1.00 93.12 95 ALA A O 1
ATOM 773 N N . GLU A 1 96 ? -9.577 2.258 17.774 1.00 93.94 96 GLU A N 1
ATOM 774 C CA . GLU A 1 96 ? -10.304 3.152 18.675 1.00 93.94 96 GLU A CA 1
ATOM 775 C C . GLU A 1 96 ? -11.754 2.688 18.877 1.00 93.94 96 GLU A C 1
ATOM 777 O O . GLU A 1 96 ? -12.209 2.590 20.021 1.00 93.94 96 GLU A O 1
ATOM 782 N N . GLU A 1 97 ? -12.451 2.329 17.799 1.00 92.06 97 GLU A N 1
ATOM 783 C CA . GLU A 1 97 ? -13.819 1.802 17.840 1.00 92.06 97 GLU A CA 1
ATOM 784 C C . GLU A 1 97 ? -13.914 0.497 18.640 1.00 92.06 97 GLU A C 1
ATOM 786 O O . GLU A 1 97 ? -14.735 0.393 19.555 1.00 92.06 97 GLU A O 1
ATOM 791 N N . GLU A 1 98 ? -13.027 -0.468 18.386 1.00 91.25 98 GLU A N 1
ATOM 792 C CA . GLU A 1 98 ? -12.951 -1.730 19.131 1.00 91.25 98 GLU A CA 1
ATOM 793 C C . GLU A 1 98 ? -12.690 -1.485 20.627 1.00 91.25 98 GLU A C 1
ATOM 795 O O . GLU A 1 98 ? -13.296 -2.120 21.500 1.00 91.25 98 GLU A O 1
ATOM 800 N N . THR A 1 99 ? -11.812 -0.530 20.951 1.00 92.88 99 THR A N 1
ATOM 801 C CA . THR A 1 99 ? -11.519 -0.159 22.342 1.00 92.88 99 THR A CA 1
ATOM 802 C C . THR A 1 99 ? -12.736 0.463 23.023 1.00 92.88 99 THR A C 1
ATOM 804 O O . THR A 1 99 ? -13.027 0.136 24.179 1.00 92.88 99 THR A O 1
ATOM 807 N N . ASN A 1 100 ? -13.454 1.346 22.331 1.00 92.94 100 ASN A N 1
ATOM 808 C CA . ASN A 1 100 ? -14.646 2.002 22.858 1.00 92.94 100 ASN A CA 1
ATOM 809 C C . ASN A 1 100 ? -15.794 1.006 23.055 1.00 92.94 100 ASN A C 1
ATOM 811 O O . ASN A 1 100 ? -16.358 0.958 24.148 1.00 92.94 100 ASN A O 1
ATOM 815 N N . ALA A 1 101 ? -16.048 0.131 22.080 1.00 89.62 101 ALA A N 1
ATOM 816 C CA . ALA A 1 101 ? -17.040 -0.937 22.195 1.00 89.62 101 ALA A CA 1
ATOM 817 C C . ALA A 1 101 ? -16.741 -1.869 23.381 1.00 89.62 101 ALA A C 1
ATOM 819 O O . ALA A 1 101 ? -17.631 -2.235 24.152 1.00 89.62 101 ALA A O 1
ATOM 820 N N . LYS A 1 102 ? -15.464 -2.210 23.596 1.00 90.12 102 LYS A N 1
ATOM 821 C CA . LYS A 1 102 ? -15.044 -3.017 24.748 1.00 90.12 102 LYS A CA 1
ATOM 822 C C . LYS A 1 102 ? -15.278 -2.305 26.0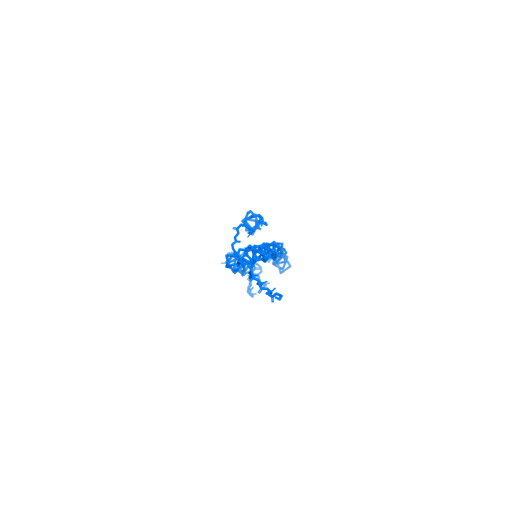83 1.00 90.12 102 LYS A C 1
ATOM 824 O O . LYS A 1 102 ? -15.681 -2.952 27.051 1.00 90.12 102 LYS A O 1
ATOM 829 N N . ARG A 1 103 ? -15.013 -0.996 26.163 1.00 91.06 103 ARG A N 1
ATOM 830 C CA . ARG A 1 103 ? -15.292 -0.191 27.368 1.00 91.06 103 ARG A CA 1
ATOM 831 C C . ARG A 1 103 ? -16.786 -0.125 27.661 1.00 91.06 103 ARG A C 1
ATOM 833 O O . ARG A 1 103 ? -17.172 -0.305 28.811 1.00 91.06 103 ARG A O 1
ATOM 840 N N . GLU A 1 104 ? -17.604 0.094 26.640 1.00 91.75 104 GLU A N 1
ATOM 841 C CA . GLU A 1 104 ? -19.060 0.148 26.771 1.00 91.75 104 GLU A CA 1
ATOM 842 C C . GLU A 1 104 ? -19.625 -1.192 27.256 1.00 91.75 104 GLU A C 1
ATOM 844 O O . GLU A 1 104 ? -20.371 -1.240 28.233 1.00 91.75 104 GLU A O 1
ATOM 849 N N . TRP A 1 105 ? -19.175 -2.302 26.666 1.00 90.19 105 TRP A N 1
ATOM 850 C CA . TRP A 1 105 ? -19.543 -3.644 27.116 1.00 90.19 105 TRP A CA 1
ATOM 851 C C . TRP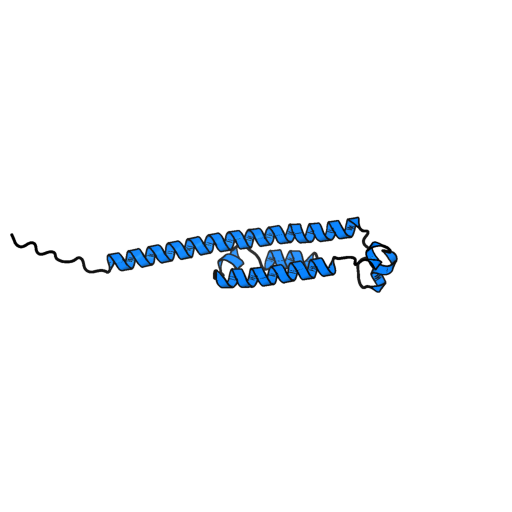 A 1 105 ? -19.165 -3.904 28.585 1.00 90.19 105 TRP A C 1
ATOM 853 O O . TRP A 1 105 ? -19.970 -4.444 29.344 1.00 90.19 105 TRP A O 1
ATOM 863 N N . MET A 1 106 ? -17.969 -3.479 29.011 1.00 86.94 106 MET A N 1
ATOM 864 C CA . MET A 1 106 ? -17.540 -3.570 30.413 1.00 86.94 106 MET A CA 1
ATOM 865 C C . MET A 1 106 ? -18.414 -2.722 31.349 1.00 86.94 106 MET A C 1
ATOM 867 O O . MET A 1 106 ? -18.748 -3.191 32.435 1.00 86.94 106 MET A O 1
ATOM 871 N N . SER A 1 107 ? -18.794 -1.504 30.945 1.00 87.75 107 SER A N 1
ATOM 872 C CA . SER A 1 107 ? -19.689 -0.639 31.733 1.00 87.75 107 SER A CA 1
ATOM 873 C C . SER A 1 107 ? -21.047 -1.305 31.939 1.00 87.75 107 SER A C 1
ATOM 875 O O . SER A 1 107 ? -21.495 -1.453 33.074 1.00 87.75 107 SER A O 1
ATOM 877 N N . ASN A 1 108 ? -21.641 -1.815 30.856 1.00 87.31 108 ASN A N 1
ATOM 878 C CA . ASN A 1 108 ? -22.933 -2.500 30.890 1.00 87.31 108 ASN A CA 1
ATOM 879 C C . ASN A 1 108 ? -22.901 -3.752 31.778 1.0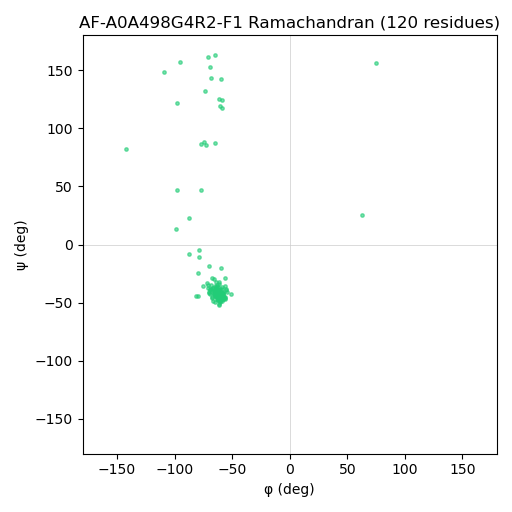0 87.31 108 ASN A C 1
ATOM 881 O O . ASN A 1 108 ? -23.852 -4.025 32.509 1.00 87.31 108 ASN A O 1
ATOM 885 N N . LEU A 1 109 ? -21.796 -4.507 31.761 1.00 87.75 109 LEU A N 1
ATOM 886 C CA . LEU A 1 109 ? -21.615 -5.636 32.670 1.00 87.75 109 LEU A CA 1
ATOM 887 C C . LEU A 1 109 ? -21.598 -5.198 34.133 1.00 87.75 109 LEU A C 1
ATOM 889 O O . LEU A 1 109 ? -22.302 -5.801 34.937 1.00 87.75 109 LEU A O 1
ATOM 893 N N . VAL A 1 110 ? -20.825 -4.163 34.476 1.00 84.94 110 VAL A N 1
ATOM 894 C CA . VAL A 1 110 ? -20.732 -3.656 35.854 1.00 84.94 110 VAL A CA 1
ATOM 895 C C . VAL A 1 110 ? -22.088 -3.153 36.348 1.00 84.94 110 VAL A C 1
ATOM 897 O O . VAL A 1 110 ? -22.475 -3.4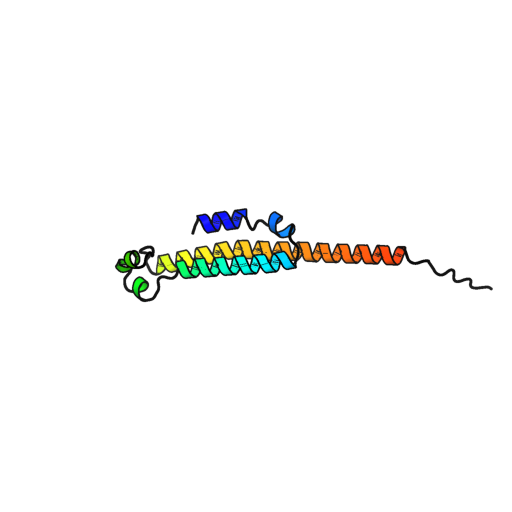79 37.465 1.00 84.94 110 VAL A O 1
ATOM 900 N N . GLU A 1 111 ? -22.830 -2.425 35.514 1.00 82.94 111 GLU A N 1
ATOM 901 C CA . GLU A 1 111 ? -24.179 -1.941 35.838 1.00 82.94 111 GLU A CA 1
ATOM 902 C C . GLU A 1 111 ? -25.202 -3.075 36.002 1.00 82.94 111 GLU A C 1
ATOM 904 O O . GLU A 1 111 ? -26.142 -2.951 36.784 1.00 82.94 111 GLU A O 1
ATOM 909 N N . SER A 1 112 ? -25.016 -4.199 35.301 1.00 81.69 112 SER A N 1
ATOM 910 C CA . SER A 1 112 ? -25.899 -5.369 35.399 1.00 81.69 112 SER A CA 1
ATOM 911 C C . SER A 1 112 ? -25.649 -6.251 36.629 1.00 81.69 112 SER A C 1
ATOM 913 O O . SER A 1 112 ? -26.445 -7.151 36.912 1.00 81.69 112 SER A O 1
ATOM 915 N N . LEU A 1 113 ? -24.550 -6.028 37.361 1.00 77.69 113 LEU A N 1
ATOM 916 C CA . LEU A 1 113 ? -24.256 -6.784 38.574 1.00 77.69 113 LEU A CA 1
ATOM 917 C C . LEU A 1 113 ? -25.191 -6.334 39.708 1.00 77.69 113 LEU A C 1
ATOM 919 O O . LEU A 1 113 ? -25.316 -5.135 39.960 1.00 77.69 113 LEU A O 1
ATOM 923 N N . PRO A 1 114 ? -25.827 -7.268 40.440 1.00 69.69 114 PRO A N 1
ATOM 924 C CA . PRO A 1 114 ? -26.647 -6.904 41.585 1.00 69.69 114 PRO A CA 1
ATOM 925 C C . PRO A 1 114 ? -25.776 -6.215 42.639 1.00 69.69 114 PRO A C 1
ATOM 927 O O . PRO A 1 114 ? -24.773 -6.772 43.092 1.00 69.69 114 PRO A O 1
ATOM 930 N N . THR A 1 115 ? -26.164 -5.006 43.053 1.00 65.38 115 THR A N 1
ATOM 931 C CA . THR A 1 115 ? -25.569 -4.361 44.226 1.00 65.38 115 THR A CA 1
ATOM 932 C C . THR A 1 115 ? -25.779 -5.271 45.432 1.00 65.38 115 THR A C 1
ATOM 934 O O . THR A 1 115 ? -26.929 -5.617 45.714 1.00 65.38 115 THR A O 1
ATOM 937 N N . PRO A 1 116 ? -24.717 -5.674 46.152 1.00 59.47 116 PRO A N 1
ATOM 938 C CA . PRO A 1 116 ? -24.894 -6.448 47.365 1.00 59.47 116 PRO A CA 1
ATOM 939 C C . PRO A 1 116 ? -25.705 -5.607 48.353 1.00 59.47 116 PRO A C 1
ATOM 941 O O . PRO A 1 116 ? -25.279 -4.520 48.746 1.00 59.47 116 PRO A O 1
ATOM 944 N N . GLU A 1 117 ? -26.875 -6.106 48.752 1.00 51.16 117 GLU A N 1
ATOM 945 C CA . GLU A 1 117 ? -27.582 -5.607 49.928 1.00 51.16 117 GLU A CA 1
ATOM 946 C C . GLU A 1 117 ? -26.712 -5.927 51.147 1.00 51.16 117 GLU A C 1
ATOM 948 O O . GLU A 1 117 ? -26.814 -6.989 51.762 1.00 51.16 117 GLU A O 1
ATOM 953 N N . ILE A 1 118 ? -25.784 -5.027 51.476 1.00 53.62 118 ILE A N 1
ATOM 954 C CA . ILE A 1 118 ? -25.048 -5.107 52.732 1.00 53.62 118 ILE A CA 1
ATOM 955 C C . ILE A 1 118 ? -26.024 -4.670 53.822 1.00 53.62 118 ILE A C 1
ATOM 957 O O . ILE A 1 118 ? -26.125 -3.495 54.170 1.00 53.62 118 ILE A O 1
ATOM 961 N N . ASN A 1 119 ? -26.776 -5.637 54.342 1.00 47.12 119 ASN A N 1
ATOM 962 C CA . ASN A 1 119 ? -27.585 -5.462 55.534 1.00 47.12 119 ASN A CA 1
ATOM 963 C C . ASN A 1 119 ? -26.638 -5.403 56.743 1.00 47.12 119 ASN A C 1
ATOM 965 O O . ASN A 1 119 ? -26.319 -6.421 57.358 1.00 47.12 119 ASN A O 1
ATOM 969 N N . ILE A 1 120 ? -26.113 -4.210 57.036 1.00 50.25 120 ILE A N 1
ATOM 970 C CA . ILE A 1 120 ? -25.403 -3.949 58.290 1.00 50.25 120 ILE A CA 1
ATOM 971 C C . ILE A 1 120 ? -26.483 -3.786 59.359 1.00 50.25 120 ILE A C 1
ATOM 973 O O . ILE A 1 120 ? -26.968 -2.685 59.609 1.00 50.25 120 ILE A O 1
ATOM 977 N N . GLY A 1 121 ? -26.906 -4.913 59.933 1.00 51.75 121 GLY A N 1
ATOM 978 C CA . GLY A 1 121 ? -27.723 -4.920 61.140 1.00 51.75 121 GLY A CA 1
ATOM 979 C C . GLY A 1 121 ? -26.970 -4.204 62.263 1.00 51.75 121 GLY A C 1
ATOM 980 O O . GLY A 1 121 ? -25.870 -4.623 62.626 1.00 51.75 121 GLY A O 1
ATOM 981 N N . LEU A 1 122 ? -27.558 -3.099 62.728 1.00 40.00 122 LEU A N 1
ATOM 982 C CA . LEU A 1 122 ? -27.176 -2.328 63.916 1.00 40.00 122 LEU A CA 1
ATOM 983 C C . LEU A 1 122 ? -27.438 -3.111 65.206 1.00 40.00 122 LEU A C 1
ATOM 985 O O . LEU A 1 122 ? -28.483 -3.799 65.271 1.00 40.00 122 LEU A O 1
#

pLDDT: mean 87.45, std 12.37, range [40.0, 98.19]

Secondary structure (DSSP, 8-state):
-HHHHHHHHHHS-HHHHHTS-HHHHHHHHHHHHHHHHHHHHHT---HHHHH-GGGGGGGT-----HHHHHHHHHHHHHHHHHHHHHHHHHHHHHHHHHHHHHHHHHHHHHHHSPPP------

Radius of gyration: 25.72 Å; Cα contacts (8 Å, |Δi|>4): 69; chains: 1; bounding box: 51×18×92 Å

Mean predicted aligned error: 8.08 Å